Protein AF-A0A3E0MSK0-F1 (afdb_monomer_lite)

Radius of gyration: 14.17 Å; chains: 1; bounding box: 34×24×36 Å

pLDDT: mean 91.21, std 4.92, range [78.31, 98.19]

Foldseek 3Di:
DLVCLVVVNDQDDPVVNVLVVLQVVDPDPVRSVVLVQFFDDDDFDWDWDDPDPQWIKTAGPPAQCGVVVDPPGDDFDAIWTRHPSGIDGDGPDDGHTD

Structure (mmCIF, N/CA/C/O backbone):
data_AF-A0A3E0MSK0-F1
#
_entry.id   AF-A0A3E0MSK0-F1
#
loop_
_atom_site.group_PDB
_atom_site.id
_atom_site.type_symbol
_atom_site.label_atom_id
_atom_site.label_alt_id
_atom_site.label_comp_id
_atom_site.label_asym_id
_atom_site.label_entity_id
_atom_site.label_seq_id
_atom_site.pdbx_PDB_ins_code
_atom_site.Cartn_x
_atom_site.Cartn_y
_atom_site.Cartn_z
_atom_site.occupancy
_atom_site.B_iso_or_equiv
_atom_site.auth_seq_id
_atom_site.auth_comp_id
_atom_site.auth_asym_id
_atom_site.auth_atom_id
_atom_site.pdbx_PDB_model_num
ATOM 1 N N . ALA A 1 1 ? -14.595 -8.207 -0.154 1.00 88.75 1 ALA A N 1
ATOM 2 C CA . ALA A 1 1 ? -14.004 -7.129 -0.975 1.00 88.75 1 ALA A CA 1
ATOM 3 C C . ALA A 1 1 ? -12.514 -7.366 -1.237 1.00 88.75 1 ALA A C 1
ATOM 5 O O . ALA A 1 1 ? -12.185 -7.605 -2.385 1.00 88.75 1 ALA A O 1
ATOM 6 N N . VAL A 1 2 ? -11.636 -7.408 -0.218 1.00 91.12 2 VAL A N 1
ATOM 7 C CA . VAL A 1 2 ? -10.189 -7.691 -0.413 1.00 91.12 2 VAL A CA 1
ATOM 8 C C . VAL A 1 2 ? -9.945 -9.005 -1.170 1.00 91.12 2 VAL A C 1
ATOM 10 O O . VAL A 1 2 ? -9.225 -9.014 -2.160 1.00 91.12 2 VAL A O 1
ATOM 13 N N . ASN A 1 3 ? -10.612 -10.098 -0.780 1.00 92.50 3 ASN A N 1
ATOM 14 C CA . ASN A 1 3 ? -10.467 -11.389 -1.473 1.00 92.50 3 ASN A CA 1
ATOM 15 C C . ASN A 1 3 ? -10.982 -11.361 -2.923 1.00 92.50 3 ASN A C 1
ATOM 17 O O . ASN A 1 3 ? -10.383 -11.975 -3.796 1.00 92.50 3 ASN A O 1
ATOM 21 N N . GLU A 1 4 ? -12.065 -10.626 -3.190 1.00 92.75 4 GLU A N 1
ATOM 22 C CA . GLU A 1 4 ? -12.599 -10.451 -4.550 1.00 92.75 4 GLU A CA 1
ATOM 23 C C . GLU A 1 4 ? -11.642 -9.638 -5.426 1.00 92.75 4 GLU A C 1
ATOM 25 O O . GLU A 1 4 ? -11.487 -9.931 -6.609 1.00 92.75 4 GLU A O 1
ATOM 30 N N . HIS A 1 5 ? -10.970 -8.647 -4.833 1.00 91.88 5 HIS A N 1
ATOM 31 C CA . HIS A 1 5 ? -9.946 -7.859 -5.503 1.00 91.88 5 HIS A CA 1
ATOM 32 C C . HIS A 1 5 ? -8.720 -8.702 -5.853 1.00 91.88 5 HIS A C 1
ATOM 34 O O . HIS A 1 5 ? -8.342 -8.759 -7.018 1.00 91.88 5 HIS A O 1
ATOM 40 N N . ARG A 1 6 ? -8.174 -9.434 -4.873 1.00 89.62 6 ARG A N 1
ATOM 41 C CA . ARG A 1 6 ? -7.038 -10.351 -5.074 1.00 89.62 6 ARG A CA 1
ATOM 42 C C . ARG A 1 6 ? -7.322 -11.421 -6.125 1.00 89.62 6 ARG A C 1
ATOM 44 O O . ARG A 1 6 ? -6.421 -11.831 -6.839 1.00 89.62 6 ARG A O 1
ATOM 51 N N . ALA A 1 7 ? -8.573 -11.859 -6.242 1.00 91.50 7 ALA A N 1
ATOM 52 C CA . ALA A 1 7 ? -8.985 -12.822 -7.256 1.00 91.50 7 ALA A CA 1
ATOM 53 C C . ALA A 1 7 ? -9.284 -12.200 -8.636 1.00 91.50 7 ALA A C 1
ATOM 55 O O . ALA A 1 7 ? -9.827 -12.886 -9.500 1.00 91.50 7 ALA A O 1
ATOM 56 N N . GLY A 1 8 ? -9.033 -10.901 -8.832 1.00 90.00 8 GLY A N 1
ATOM 57 C CA . GLY A 1 8 ? -9.305 -10.186 -10.083 1.00 90.00 8 GLY A CA 1
ATOM 58 C C . GLY A 1 8 ? -10.790 -9.976 -10.403 1.00 90.00 8 GLY A C 1
ATOM 59 O O . GLY A 1 8 ? -11.120 -9.400 -11.439 1.00 90.00 8 GLY A O 1
ATOM 60 N N . ARG A 1 9 ? -11.700 -10.395 -9.513 1.00 92.62 9 ARG A N 1
ATOM 61 C CA . ARG A 1 9 ? -13.158 -10.282 -9.693 1.00 92.62 9 ARG A CA 1
ATOM 62 C C . ARG A 1 9 ? -13.691 -8.886 -9.376 1.00 92.62 9 ARG A C 1
ATOM 64 O O . ARG A 1 9 ? -14.779 -8.534 -9.819 1.00 92.62 9 ARG A O 1
ATOM 71 N N . LEU A 1 10 ? -12.929 -8.087 -8.627 1.00 88.94 10 LEU A N 1
ATOM 72 C CA . LEU A 1 10 ? -13.269 -6.709 -8.279 1.00 88.94 10 LEU A CA 1
ATOM 73 C C . LEU A 1 10 ? -12.074 -5.778 -8.514 1.00 88.94 10 LEU A C 1
ATOM 75 O O . LEU A 1 10 ? -11.145 -5.726 -7.711 1.00 88.94 10 LEU A O 1
ATOM 79 N N . ARG A 1 11 ? -12.099 -4.999 -9.599 1.00 87.50 11 ARG A N 1
ATOM 80 C CA . ARG A 1 11 ? -11.061 -3.993 -9.871 1.00 87.50 11 ARG A CA 1
ATOM 81 C C . ARG A 1 11 ? -11.326 -2.735 -9.052 1.00 87.50 11 ARG A C 1
ATOM 83 O O . ARG A 1 11 ? -12.419 -2.179 -9.107 1.00 87.50 11 ARG A O 1
ATOM 90 N N . LEU A 1 12 ? -10.332 -2.303 -8.286 1.00 86.19 12 LEU A N 1
ATOM 91 C CA . LEU A 1 12 ? -10.419 -1.147 -7.397 1.00 86.19 12 LEU A CA 1
ATOM 92 C C . LEU A 1 12 ? -9.183 -0.277 -7.596 1.00 86.19 12 LEU A C 1
ATOM 94 O O . LEU A 1 12 ? -8.107 -0.832 -7.800 1.00 86.19 12 LEU A O 1
ATOM 98 N N . PRO A 1 13 ? -9.307 1.056 -7.517 1.00 82.19 13 PRO A N 1
ATOM 99 C CA . PRO A 1 13 ? -8.148 1.931 -7.574 1.00 82.19 13 PRO A CA 1
ATOM 100 C C . PRO A 1 13 ? -7.301 1.792 -6.292 1.00 82.19 13 PRO A C 1
ATOM 102 O O . PRO A 1 13 ? -7.847 1.437 -5.236 1.00 82.19 13 PRO A O 1
ATOM 105 N N . PRO A 1 14 ? -5.998 2.139 -6.336 1.00 78.31 14 PRO A N 1
ATOM 106 C CA . PRO A 1 14 ? -5.079 1.948 -5.212 1.00 78.31 14 PRO A CA 1
ATOM 107 C C . PRO A 1 14 ? -5.593 2.470 -3.853 1.00 78.31 14 PRO A C 1
ATOM 109 O O . PRO A 1 14 ? -5.608 1.694 -2.896 1.00 78.31 14 PRO A O 1
ATOM 112 N N . PRO A 1 15 ? -6.102 3.720 -3.721 1.00 82.25 15 PRO A N 1
ATOM 113 C CA . PRO A 1 15 ? -6.529 4.240 -2.415 1.00 82.25 15 PRO A CA 1
ATOM 114 C C . PRO A 1 15 ? -7.704 3.462 -1.806 1.00 82.25 15 PRO A C 1
ATOM 116 O O . PRO A 1 15 ? -7.838 3.376 -0.581 1.00 82.25 15 PRO A O 1
ATOM 119 N N . THR A 1 16 ? -8.552 2.853 -2.639 1.00 87.19 16 THR A N 1
ATOM 120 C CA . THR A 1 16 ? -9.655 2.013 -2.165 1.00 87.19 16 THR A CA 1
ATOM 121 C C . THR A 1 16 ? -9.144 0.668 -1.657 1.00 87.19 16 THR A C 1
ATOM 123 O O . THR A 1 16 ? -9.611 0.207 -0.617 1.00 87.19 16 THR A O 1
ATOM 126 N N . VAL A 1 17 ? -8.164 0.061 -2.333 1.00 87.75 17 VAL A N 1
ATOM 127 C CA . VAL A 1 17 ? -7.538 -1.200 -1.896 1.00 87.75 17 VAL A CA 1
ATOM 128 C C . VAL A 1 17 ? -6.882 -1.030 -0.527 1.00 87.75 17 VAL A C 1
ATOM 130 O O . VAL A 1 17 ? -7.180 -1.803 0.383 1.00 87.75 17 VAL A O 1
ATOM 133 N N . VAL A 1 18 ? -6.088 0.030 -0.344 1.00 88.75 18 VAL A N 1
ATOM 134 C CA . VAL A 1 18 ? -5.457 0.365 0.945 1.00 88.75 18 VAL A CA 1
ATOM 135 C C . VAL A 1 18 ? -6.503 0.497 2.052 1.00 88.75 18 VAL A C 1
ATOM 137 O O . VAL A 1 18 ? -6.378 -0.115 3.112 1.00 88.75 18 VAL A O 1
ATOM 140 N N . SER A 1 19 ? -7.573 1.254 1.790 1.00 89.81 19 SER A N 1
ATOM 141 C CA . SER A 1 19 ? -8.644 1.475 2.767 1.00 89.81 19 SER A CA 1
ATOM 142 C C . SER A 1 19 ? -9.340 0.168 3.162 1.00 89.81 19 SER A C 1
ATOM 144 O O . SER A 1 19 ? -9.638 -0.054 4.335 1.00 89.81 19 SER A O 1
ATOM 146 N N . LEU A 1 20 ? -9.583 -0.727 2.199 1.00 92.00 20 LEU A N 1
ATOM 147 C CA . LEU A 1 20 ? -10.188 -2.032 2.465 1.00 92.00 20 LEU A CA 1
ATOM 148 C C . LEU A 1 20 ? -9.261 -2.967 3.246 1.00 92.00 20 LEU A C 1
ATOM 150 O O . LEU A 1 20 ? -9.760 -3.722 4.078 1.00 92.00 20 LEU A O 1
ATOM 154 N N . ILE A 1 21 ? -7.949 -2.920 3.002 1.00 90.25 21 ILE A N 1
ATOM 155 C CA . ILE A 1 21 ? -6.958 -3.675 3.780 1.00 90.25 21 ILE A CA 1
ATOM 156 C C . ILE A 1 21 ? -6.975 -3.198 5.238 1.00 90.25 21 ILE A C 1
ATOM 158 O O . ILE A 1 21 ? -7.168 -4.019 6.136 1.00 90.25 21 ILE A O 1
ATOM 162 N N . ASP A 1 22 ? -6.909 -1.884 5.477 1.00 88.88 22 ASP A N 1
ATOM 163 C CA . ASP A 1 22 ? -6.947 -1.302 6.827 1.00 88.88 22 ASP A CA 1
ATOM 164 C C . ASP A 1 22 ? -8.230 -1.697 7.591 1.00 88.88 22 ASP A C 1
ATOM 166 O O . ASP A 1 22 ? -8.181 -2.093 8.761 1.00 88.88 22 ASP A O 1
ATOM 170 N N . VAL A 1 23 ? -9.390 -1.649 6.924 1.00 93.00 23 VAL A N 1
ATOM 171 C CA . VAL A 1 23 ? -10.671 -2.076 7.515 1.00 93.00 23 VAL A CA 1
ATOM 172 C C . VAL A 1 23 ? -10.701 -3.586 7.764 1.00 93.00 23 VAL A C 1
ATOM 174 O O . VAL A 1 23 ? -11.212 -4.011 8.799 1.00 93.00 23 VAL A O 1
ATOM 177 N N . SER A 1 24 ? -10.128 -4.402 6.870 1.00 92.88 24 SER A N 1
ATOM 178 C C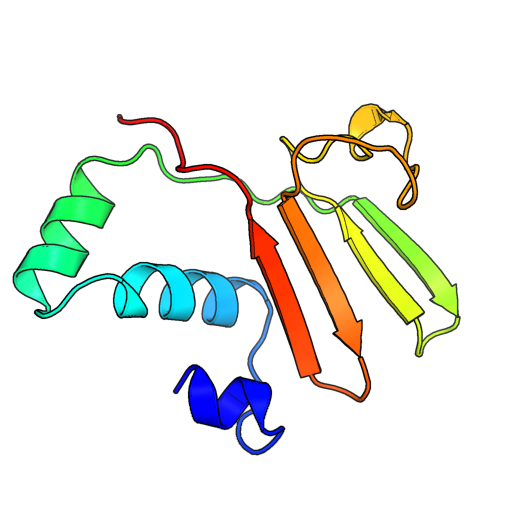A . SER A 1 24 ? -10.137 -5.870 6.984 1.00 92.88 24 SER A CA 1
ATOM 179 C C . SER A 1 24 ? -9.401 -6.401 8.216 1.00 92.88 24 SER A C 1
ATOM 181 O O . SER A 1 24 ? -9.702 -7.496 8.684 1.00 92.88 24 SER A O 1
ATOM 183 N N . HIS A 1 25 ? -8.488 -5.613 8.791 1.00 90.62 25 HIS A N 1
ATOM 184 C CA . HIS A 1 25 ? -7.785 -5.959 10.028 1.00 90.62 25 HIS A CA 1
ATOM 185 C C . HIS A 1 25 ? -8.633 -5.744 11.295 1.00 90.62 25 HIS A C 1
ATOM 187 O O . HIS A 1 25 ? -8.150 -5.987 12.406 1.00 90.62 25 HIS A O 1
ATOM 193 N N . SER A 1 26 ? -9.870 -5.258 11.159 1.00 94.06 26 SER A N 1
ATOM 194 C CA . SER A 1 26 ? -10.799 -4.994 12.261 1.00 94.06 26 SER A CA 1
ATOM 195 C C . SER A 1 26 ? -11.985 -5.955 12.209 1.00 94.06 26 SER A C 1
ATOM 197 O O . SER A 1 26 ? -12.610 -6.117 11.166 1.00 94.06 26 SER A O 1
ATOM 199 N N . ALA A 1 27 ? -12.344 -6.562 13.343 1.00 93.94 27 ALA A N 1
ATOM 200 C CA . ALA A 1 27 ? -13.456 -7.515 13.397 1.00 93.94 27 ALA A CA 1
ATOM 201 C C . ALA A 1 27 ? -14.831 -6.827 13.347 1.00 93.94 27 ALA A C 1
ATOM 203 O O . ALA A 1 27 ? -15.828 -7.447 12.986 1.00 93.94 27 ALA A O 1
ATOM 204 N N . THR A 1 28 ? -14.902 -5.546 13.726 1.00 95.94 28 THR A N 1
ATOM 205 C CA . THR A 1 28 ? -16.146 -4.767 13.728 1.00 95.94 28 THR A CA 1
ATOM 206 C C . THR A 1 28 ? -15.942 -3.373 13.146 1.00 95.94 28 THR A C 1
ATOM 208 O O . THR A 1 28 ? -14.843 -2.814 13.188 1.00 95.94 28 THR A O 1
ATOM 211 N N . ALA A 1 29 ? -17.033 -2.768 12.667 1.00 94.81 29 ALA A N 1
ATOM 212 C CA . ALA A 1 29 ? -17.023 -1.386 12.189 1.00 94.81 29 ALA A CA 1
ATOM 213 C C . ALA A 1 29 ? -16.545 -0.400 13.272 1.00 94.81 29 ALA A C 1
ATOM 215 O O . ALA A 1 29 ? -15.752 0.491 12.988 1.00 94.81 29 ALA A O 1
ATOM 216 N N . SER A 1 30 ? -16.961 -0.599 14.529 1.00 96.62 30 SER A N 1
ATOM 217 C CA . SER A 1 30 ? -16.528 0.238 15.658 1.00 96.62 30 SER A CA 1
ATOM 218 C C . SER A 1 30 ? -15.011 0.174 15.877 1.00 96.62 30 SER A C 1
ATOM 220 O O . SER A 1 30 ? -14.361 1.204 16.060 1.00 96.62 30 SER A O 1
ATOM 222 N N . GLN A 1 31 ? -14.415 -1.020 15.773 1.00 94.81 31 GLN A N 1
ATOM 223 C CA . GLN A 1 31 ? -12.960 -1.181 15.852 1.00 94.81 31 GLN A CA 1
ATOM 224 C C . GLN A 1 31 ? -12.240 -0.486 14.692 1.00 94.81 31 GLN A C 1
ATOM 226 O O . GLN A 1 31 ? -11.240 0.190 14.930 1.00 94.81 31 GLN A O 1
ATOM 231 N N . ALA A 1 32 ? -12.755 -0.606 13.464 1.00 93.81 32 ALA A N 1
ATOM 232 C CA . ALA A 1 32 ? -12.173 0.058 12.298 1.00 93.81 32 ALA A CA 1
ATOM 233 C C . ALA A 1 32 ? -12.173 1.586 12.464 1.00 93.81 32 ALA A C 1
ATOM 235 O O . ALA A 1 32 ? -11.142 2.230 12.274 1.00 93.81 32 ALA A O 1
ATOM 236 N N . VAL A 1 33 ? -13.301 2.154 12.906 1.00 94.69 33 VAL A N 1
ATOM 237 C CA . VAL A 1 33 ? -13.434 3.593 13.181 1.00 94.69 33 VAL A CA 1
ATOM 238 C C . VAL A 1 33 ? -12.465 4.034 14.277 1.00 94.69 33 VAL A C 1
ATOM 240 O O . VAL A 1 33 ? -11.753 5.019 14.097 1.00 94.69 33 VAL A O 1
ATOM 243 N N . GLN A 1 34 ? -12.377 3.292 15.384 1.00 93.94 34 GLN A N 1
ATOM 244 C CA . GLN A 1 34 ? -11.472 3.633 16.484 1.00 93.94 34 GLN A CA 1
ATOM 245 C C . GLN A 1 34 ? -9.992 3.576 16.072 1.00 93.94 34 GLN A C 1
ATOM 247 O O . GLN A 1 34 ? -9.187 4.379 16.544 1.00 93.94 34 GLN A O 1
ATOM 252 N N . ARG A 1 35 ? -9.605 2.617 15.222 1.00 91.00 35 ARG A N 1
ATOM 253 C CA . ARG A 1 35 ? -8.237 2.544 14.690 1.00 91.00 35 ARG A CA 1
ATOM 254 C C . ARG A 1 35 ? -7.945 3.723 13.771 1.00 91.00 35 ARG A C 1
ATOM 256 O O . ARG A 1 35 ? -6.932 4.390 13.960 1.00 91.00 35 ARG A O 1
ATOM 263 N N . ALA A 1 36 ? -8.852 4.017 12.839 1.00 91.50 36 ALA A N 1
ATOM 264 C CA . ALA A 1 36 ? -8.709 5.143 11.924 1.00 91.50 36 ALA A CA 1
ATOM 265 C C . ALA A 1 36 ? -8.621 6.486 12.668 1.00 91.50 36 ALA A C 1
ATOM 267 O O . ALA A 1 36 ? -7.789 7.314 12.315 1.00 91.50 36 ALA A O 1
ATOM 268 N N . SER A 1 37 ? -9.408 6.681 13.733 1.00 93.00 37 SER A N 1
ATOM 269 C CA . SER A 1 37 ? -9.440 7.937 14.496 1.00 93.00 37 SER A CA 1
ATOM 270 C C . SER A 1 37 ? -8.184 8.204 15.332 1.00 93.00 37 SER A C 1
ATOM 272 O O . SER A 1 37 ? -7.991 9.324 15.789 1.00 93.00 37 SER A O 1
ATOM 274 N N . LYS A 1 38 ? -7.368 7.179 15.602 1.00 92.44 38 LYS A N 1
ATOM 275 C CA . LYS A 1 38 ? -6.127 7.283 16.396 1.00 92.44 38 LYS A CA 1
ATOM 276 C C . LYS A 1 38 ? -4.873 7.384 15.528 1.00 92.44 38 LYS A C 1
ATOM 278 O O . LYS A 1 38 ? -3.775 7.511 16.061 1.00 92.44 38 LYS A O 1
ATOM 283 N N . ARG A 1 39 ? -5.023 7.249 14.214 1.00 90.50 39 ARG A N 1
ATOM 284 C CA . ARG A 1 39 ? -3.933 7.216 13.242 1.00 90.50 39 ARG A CA 1
ATOM 285 C C . ARG A 1 39 ? -3.768 8.599 12.627 1.00 90.50 39 ARG A C 1
ATOM 287 O O . ARG A 1 39 ? -4.761 9.230 12.270 1.00 90.50 39 ARG A O 1
ATOM 294 N N . GLN A 1 40 ? -2.531 9.038 12.432 1.00 90.50 40 GLN A N 1
ATOM 295 C CA . GLN A 1 40 ? -2.272 10.177 11.563 1.00 90.50 40 GLN A CA 1
ATOM 296 C C . GLN A 1 40 ? -2.682 9.805 10.133 1.00 90.50 40 GLN A C 1
ATOM 298 O O . GLN A 1 40 ? -2.326 8.734 9.641 1.00 90.50 40 GLN A O 1
ATOM 303 N N . ALA A 1 41 ? -3.450 10.662 9.458 1.00 86.62 41 ALA A N 1
ATOM 304 C CA . ALA A 1 41 ? -3.866 10.385 8.087 1.00 86.62 41 ALA A CA 1
ATOM 305 C C . ALA A 1 41 ? -2.623 10.223 7.186 1.00 86.62 41 ALA A C 1
ATOM 307 O O . ALA A 1 41 ? -1.820 11.157 7.102 1.00 86.62 41 ALA A O 1
ATOM 308 N N . PRO A 1 42 ? -2.430 9.058 6.540 1.00 86.50 42 PRO A N 1
ATOM 309 C CA . PRO A 1 42 ? -1.284 8.853 5.671 1.00 86.50 42 PRO A CA 1
ATOM 310 C C . PRO A 1 42 ? -1.423 9.678 4.395 1.00 86.50 42 PRO A C 1
ATOM 312 O O . PRO A 1 42 ? -2.510 9.782 3.823 1.00 86.50 42 PRO A O 1
ATOM 315 N N . TYR A 1 43 ? -0.301 10.212 3.922 1.00 85.06 43 TYR A N 1
ATOM 316 C CA . TYR A 1 43 ? -0.209 10.829 2.606 1.00 85.06 43 TYR A CA 1
ATOM 317 C C . TYR A 1 43 ? 0.426 9.850 1.625 1.00 85.06 43 TYR A C 1
ATOM 319 O O . TYR A 1 43 ? 1.453 9.240 1.917 1.00 85.06 43 TYR A O 1
ATOM 327 N N . PHE A 1 44 ? -0.178 9.731 0.446 1.00 87.56 44 PHE A N 1
ATOM 328 C CA . PHE A 1 44 ? 0.326 8.903 -0.642 1.00 87.56 44 PHE A CA 1
ATOM 329 C C . PHE A 1 44 ? 0.883 9.811 -1.735 1.00 87.56 44 PHE A C 1
ATOM 331 O O . PHE A 1 44 ? 0.125 10.415 -2.490 1.00 87.56 44 PHE A O 1
ATOM 338 N N . TYR A 1 45 ? 2.209 9.891 -1.812 1.00 91.69 45 TYR A N 1
ATOM 339 C CA . TYR A 1 45 ? 2.932 10.561 -2.892 1.00 91.69 45 TYR A CA 1
ATOM 340 C C . TYR A 1 45 ? 3.674 9.492 -3.698 1.00 91.69 45 TYR A C 1
ATOM 342 O O . TYR A 1 45 ? 4.784 9.134 -3.325 1.00 91.69 45 TYR A O 1
ATOM 350 N N . PRO A 1 46 ? 3.054 8.889 -4.725 1.00 92.81 46 PRO A N 1
ATOM 351 C CA . PRO A 1 46 ? 3.686 7.802 -5.459 1.00 92.81 46 PRO A CA 1
ATOM 352 C C . PRO A 1 46 ? 4.872 8.295 -6.294 1.00 92.81 46 PRO A C 1
ATOM 354 O O . PRO A 1 46 ? 4.732 9.236 -7.076 1.00 92.81 46 PRO A O 1
ATOM 357 N N . LYS A 1 47 ? 5.998 7.583 -6.216 1.00 95.56 47 LYS A N 1
ATOM 358 C CA . LYS A 1 47 ? 6.985 7.523 -7.300 1.00 95.56 47 LYS A CA 1
ATOM 359 C C . LYS A 1 47 ? 6.652 6.315 -8.169 1.00 95.56 47 LYS A C 1
ATOM 361 O O . LYS A 1 47 ? 6.655 5.186 -7.686 1.00 95.56 47 LYS A O 1
ATOM 366 N N . ILE A 1 48 ? 6.303 6.573 -9.426 1.00 94.12 48 ILE A N 1
ATOM 367 C CA . ILE A 1 48 ? 5.897 5.541 -10.382 1.00 94.12 48 ILE A CA 1
ATOM 368 C C . ILE A 1 48 ? 7.143 5.051 -11.116 1.00 94.12 48 ILE A C 1
ATOM 370 O O . ILE A 1 48 ? 7.810 5.836 -11.788 1.00 94.12 48 ILE A O 1
ATOM 374 N N . LEU A 1 49 ? 7.429 3.760 -10.991 1.00 94.38 49 LEU A N 1
ATOM 375 C CA . LEU A 1 49 ? 8.472 3.048 -11.716 1.00 94.38 49 LEU A CA 1
ATOM 376 C C . LEU A 1 49 ? 7.779 2.113 -12.704 1.00 94.38 49 LEU A C 1
ATOM 378 O O . LEU A 1 49 ? 7.024 1.233 -12.298 1.00 94.38 49 LEU A O 1
ATOM 382 N N . ALA A 1 50 ? 7.984 2.341 -13.996 1.00 90.81 50 ALA A N 1
ATOM 383 C CA . ALA A 1 50 ? 7.357 1.564 -15.056 1.00 90.81 50 ALA A CA 1
ATOM 384 C C . ALA A 1 50 ? 8.392 1.292 -16.144 1.00 90.81 50 ALA A C 1
ATOM 386 O O . ALA A 1 50 ? 8.814 2.219 -16.836 1.00 90.81 50 ALA A O 1
ATOM 387 N N . ASP A 1 51 ? 8.793 0.030 -16.283 1.00 80.94 51 ASP A N 1
ATOM 388 C CA . ASP A 1 51 ? 9.680 -0.393 -17.374 1.00 80.94 51 ASP A CA 1
ATOM 389 C C . ASP A 1 51 ? 8.864 -0.700 -18.638 1.00 80.94 51 ASP A C 1
ATOM 391 O O . ASP A 1 51 ? 9.334 -0.530 -19.763 1.00 80.94 51 ASP A O 1
ATOM 395 N N . ASN A 1 52 ? 7.603 -1.103 -18.458 1.00 83.69 52 ASN A N 1
ATOM 396 C CA . ASN A 1 52 ? 6.601 -1.259 -19.504 1.00 83.69 52 ASN A CA 1
ATOM 397 C C . ASN A 1 52 ? 5.180 -1.096 -18.902 1.00 83.69 52 ASN A C 1
ATOM 399 O O . ASN A 1 52 ? 5.044 -0.998 -17.682 1.00 83.69 52 ASN A O 1
ATOM 403 N N . PRO A 1 53 ? 4.113 -1.034 -19.724 1.00 79.19 53 PRO A N 1
ATOM 404 C CA . PRO A 1 53 ? 2.746 -0.818 -19.235 1.00 79.19 53 PRO A CA 1
ATOM 405 C C . PRO A 1 53 ? 2.187 -1.916 -18.318 1.00 79.19 53 PRO A C 1
ATOM 407 O O . PRO A 1 53 ? 1.245 -1.641 -17.577 1.00 79.19 53 PRO A O 1
ATOM 410 N N . ASP A 1 54 ? 2.744 -3.126 -18.379 1.00 80.31 54 ASP A N 1
ATOM 411 C CA . ASP A 1 54 ? 2.271 -4.299 -17.638 1.00 80.31 54 ASP A CA 1
ATOM 412 C C . ASP A 1 54 ? 3.064 -4.538 -16.339 1.00 80.31 54 ASP A C 1
ATOM 414 O O . ASP A 1 54 ? 2.662 -5.363 -15.522 1.00 80.31 54 ASP A O 1
ATOM 418 N N . ASP A 1 55 ? 4.160 -3.800 -16.125 1.00 85.88 55 ASP A N 1
ATOM 419 C CA . ASP A 1 55 ? 4.993 -3.850 -14.922 1.00 85.88 55 ASP A CA 1
ATOM 420 C C . ASP A 1 55 ? 5.182 -2.445 -14.340 1.00 85.88 55 ASP A C 1
ATOM 422 O O . ASP A 1 55 ? 6.112 -1.700 -14.680 1.00 85.88 55 ASP A O 1
ATOM 426 N N . ILE A 1 56 ? 4.244 -2.078 -13.465 1.00 91.56 56 ILE A N 1
ATOM 427 C CA . ILE A 1 56 ? 4.208 -0.777 -12.801 1.00 91.56 56 ILE A CA 1
ATOM 428 C C . ILE A 1 56 ? 4.302 -0.980 -11.293 1.00 91.56 56 ILE A C 1
ATOM 430 O O . ILE A 1 56 ? 3.445 -1.620 -10.683 1.00 91.56 56 ILE A O 1
ATOM 434 N N . VAL A 1 57 ? 5.292 -0.338 -10.679 1.00 93.88 57 VAL A N 1
ATOM 435 C CA . VAL A 1 57 ? 5.459 -0.264 -9.227 1.00 93.88 57 VAL A CA 1
ATOM 436 C C . VAL A 1 57 ? 5.290 1.183 -8.782 1.00 93.88 57 VAL A C 1
ATOM 438 O O . VAL A 1 57 ? 5.938 2.095 -9.291 1.00 93.88 57 VAL A O 1
ATOM 441 N N . MET A 1 58 ? 4.413 1.416 -7.812 1.00 94.25 58 MET A N 1
ATOM 442 C CA . MET A 1 58 ? 4.255 2.708 -7.151 1.00 94.25 58 MET A CA 1
ATOM 443 C C . MET A 1 58 ? 4.891 2.626 -5.769 1.00 94.25 58 MET A C 1
ATOM 445 O O . MET A 1 58 ? 4.358 1.950 -4.892 1.00 94.25 58 MET A O 1
ATOM 449 N N . LEU A 1 59 ? 6.009 3.319 -5.569 1.00 96.00 59 LEU A N 1
ATOM 450 C CA . LEU A 1 59 ? 6.648 3.438 -4.260 1.00 96.00 59 LEU A CA 1
ATOM 451 C C . LEU A 1 59 ? 6.046 4.620 -3.503 1.00 96.00 59 LEU A C 1
ATOM 453 O O . LEU A 1 59 ? 5.900 5.707 -4.066 1.00 96.00 59 LEU A O 1
ATOM 457 N N . TYR A 1 60 ? 5.730 4.432 -2.226 1.00 94.81 60 TYR A N 1
ATOM 458 C CA . TYR A 1 60 ? 5.209 5.479 -1.349 1.00 94.81 60 TYR A CA 1
ATOM 459 C C . TYR A 1 60 ? 6.230 5.840 -0.256 1.00 94.81 60 TYR A C 1
ATOM 461 O O . TYR A 1 60 ? 7.108 5.032 0.054 1.00 94.81 60 TYR A O 1
ATOM 469 N N . PRO A 1 61 ? 6.120 7.028 0.375 1.00 94.94 61 PRO A N 1
ATOM 470 C CA . PRO A 1 61 ? 6.993 7.406 1.483 1.00 94.94 61 PRO A CA 1
ATOM 471 C C . PRO A 1 61 ? 7.030 6.336 2.583 1.00 94.94 61 PRO A C 1
ATOM 473 O O . PRO A 1 61 ? 5.982 5.840 3.005 1.00 94.94 61 PRO A O 1
ATOM 476 N N . GLY A 1 62 ? 8.234 5.999 3.047 1.00 94.56 62 GLY A N 1
ATOM 477 C CA . GLY A 1 62 ? 8.481 4.914 4.003 1.00 94.56 62 GLY A CA 1
ATOM 478 C C . GLY A 1 62 ? 8.866 3.579 3.359 1.00 94.56 62 GLY A C 1
ATOM 479 O O . GLY A 1 62 ? 9.291 2.678 4.071 1.00 94.56 62 GLY A O 1
ATOM 480 N N . ASP A 1 63 ? 8.764 3.443 2.035 1.00 97.62 63 ASP A N 1
ATOM 481 C CA . ASP A 1 63 ? 9.379 2.324 1.320 1.00 97.62 63 ASP A CA 1
ATOM 482 C C . ASP A 1 63 ? 10.903 2.507 1.235 1.00 97.62 63 ASP A C 1
ATOM 484 O O . ASP A 1 63 ? 11.379 3.612 0.960 1.00 97.62 63 ASP A O 1
ATOM 488 N N . ALA A 1 64 ? 11.669 1.432 1.427 1.00 98.19 64 ALA A N 1
ATOM 489 C CA . ALA A 1 64 ? 13.132 1.456 1.363 1.00 98.19 64 ALA A CA 1
ATOM 490 C C . ALA A 1 64 ? 13.675 1.963 0.017 1.00 98.19 64 ALA A C 1
ATOM 492 O O . ALA A 1 64 ? 14.723 2.603 -0.030 1.00 98.19 64 ALA A O 1
ATOM 493 N N . GLY A 1 65 ? 12.940 1.722 -1.070 1.00 97.81 65 GLY A N 1
ATOM 494 C CA . GLY A 1 65 ? 13.285 2.179 -2.412 1.00 97.81 65 GLY A CA 1
ATOM 495 C C . GLY A 1 65 ? 12.849 3.604 -2.732 1.00 97.81 65 GLY A C 1
ATOM 496 O O . GLY A 1 65 ?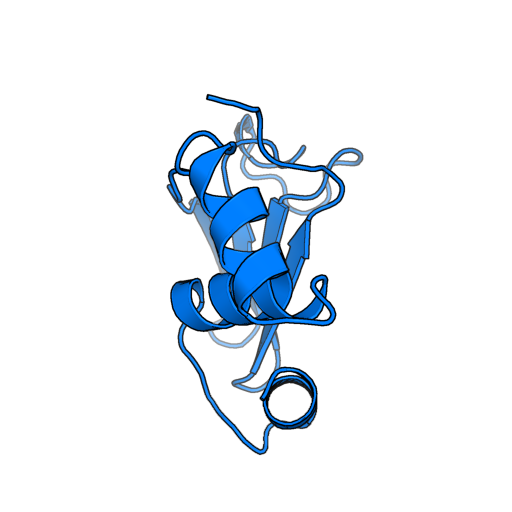 13.184 4.122 -3.799 1.00 97.81 65 GLY A O 1
ATOM 497 N N . TYR A 1 66 ? 12.063 4.244 -1.858 1.00 97.75 66 TYR A N 1
ATOM 498 C CA . TYR A 1 66 ? 11.370 5.483 -2.199 1.00 97.75 66 TYR A CA 1
ATOM 499 C C . TYR A 1 66 ? 12.343 6.608 -2.544 1.00 97.75 66 TYR A C 1
ATOM 501 O O . TYR A 1 66 ? 12.173 7.262 -3.566 1.00 97.75 66 TYR A O 1
ATOM 509 N N . GLU A 1 67 ? 13.381 6.850 -1.744 1.00 97.75 67 GLU A N 1
ATOM 510 C CA . GLU A 1 67 ? 14.273 7.994 -1.979 1.00 97.75 67 GLU A CA 1
ATOM 511 C C . GLU A 1 67 ? 15.119 7.835 -3.247 1.00 97.75 67 GLU A C 1
ATOM 513 O O . GLU A 1 67 ? 15.241 8.783 -4.026 1.00 97.75 67 GLU A O 1
ATOM 518 N N . THR A 1 68 ? 15.616 6.626 -3.505 1.00 97.38 68 THR A N 1
ATOM 519 C CA . THR A 1 68 ? 16.508 6.304 -4.628 1.00 97.38 68 THR A CA 1
ATOM 520 C C . THR A 1 68 ? 15.780 5.905 -5.909 1.00 97.38 68 THR A C 1
ATOM 522 O O . THR A 1 68 ? 16.429 5.777 -6.944 1.00 97.38 68 THR A O 1
ATOM 525 N N . SER A 1 69 ? 14.452 5.744 -5.868 1.00 96.88 69 SER A N 1
ATOM 526 C CA . SER A 1 69 ? 13.662 5.178 -6.972 1.00 96.88 69 SER A CA 1
ATOM 527 C C . SER A 1 69 ? 14.121 3.764 -7.359 1.00 96.88 69 SER A C 1
ATOM 529 O O . SER A 1 69 ? 14.069 3.389 -8.528 1.00 96.88 69 SER A O 1
ATOM 531 N N . ASP A 1 70 ? 14.571 2.984 -6.375 1.00 96.62 70 ASP A N 1
ATOM 532 C CA . ASP A 1 70 ? 15.064 1.620 -6.560 1.00 96.62 70 ASP A CA 1
ATOM 533 C C . ASP A 1 70 ? 14.055 0.614 -5.999 1.00 96.62 70 ASP A C 1
ATOM 535 O O . ASP A 1 70 ? 13.954 0.418 -4.788 1.00 96.62 70 ASP A O 1
ATOM 539 N N . ARG A 1 71 ? 13.290 -0.040 -6.880 1.00 95.00 71 ARG A N 1
ATOM 540 C CA . ARG A 1 71 ? 12.297 -1.044 -6.465 1.00 95.00 71 ARG A CA 1
ATOM 541 C C . ARG A 1 71 ? 12.930 -2.287 -5.825 1.00 95.00 71 ARG A C 1
ATOM 543 O O . ARG A 1 71 ? 12.246 -2.955 -5.049 1.00 95.00 71 ARG A O 1
ATOM 550 N N . GLU A 1 72 ? 14.209 -2.559 -6.076 1.00 95.69 72 GLU A N 1
ATOM 551 C CA . GLU A 1 72 ? 14.923 -3.729 -5.553 1.00 95.69 72 GLU A CA 1
ATOM 552 C C . GLU A 1 72 ? 15.578 -3.463 -4.190 1.00 95.69 72 GLU A C 1
ATOM 554 O O . GLU A 1 72 ? 16.014 -4.402 -3.525 1.00 95.69 72 GLU A O 1
ATOM 559 N N . ALA A 1 73 ? 15.603 -2.206 -3.730 1.00 97.75 73 ALA A N 1
ATOM 560 C CA . ALA A 1 73 ? 16.177 -1.842 -2.440 1.00 97.75 73 ALA A CA 1
ATOM 561 C C . ALA A 1 73 ? 15.580 -2.685 -1.299 1.00 97.75 73 ALA A C 1
ATOM 563 O O . ALA A 1 73 ? 14.358 -2.797 -1.146 1.00 97.75 73 ALA A O 1
ATOM 564 N N . GLU A 1 74 ? 16.436 -3.281 -0.473 1.00 97.56 74 GLU A N 1
ATOM 565 C CA . GLU A 1 74 ? 16.025 -4.076 0.686 1.00 97.56 74 GLU A CA 1
ATOM 566 C C . GLU A 1 74 ? 15.573 -3.188 1.853 1.00 97.56 74 GLU A C 1
ATOM 568 O O . GLU A 1 74 ? 16.133 -2.119 2.091 1.00 97.56 74 GLU A O 1
ATOM 573 N N . GLY A 1 75 ? 14.572 -3.647 2.610 1.00 97.44 75 GLY A N 1
ATOM 574 C CA . GLY A 1 75 ? 14.081 -2.968 3.810 1.00 97.44 75 GLY A CA 1
ATOM 575 C C . GLY A 1 75 ? 12.562 -2.861 3.847 1.00 97.44 75 GLY A C 1
ATOM 576 O O . GLY A 1 75 ? 11.858 -3.694 3.272 1.00 97.44 75 GLY A O 1
ATOM 577 N N . ASP A 1 76 ? 12.064 -1.833 4.535 1.00 97.94 76 ASP A N 1
ATOM 578 C CA . ASP A 1 76 ? 10.631 -1.593 4.681 1.00 97.94 76 ASP A CA 1
ATOM 579 C C . ASP A 1 76 ? 9.914 -1.476 3.331 1.00 97.94 76 ASP A C 1
ATOM 581 O O . ASP A 1 76 ? 10.455 -1.006 2.324 1.00 97.94 76 ASP A O 1
ATOM 585 N N . ARG A 1 77 ? 8.666 -1.940 3.317 1.00 97.25 77 ARG A N 1
ATOM 586 C CA . ARG A 1 77 ? 7.813 -1.984 2.134 1.00 97.25 77 ARG A CA 1
ATOM 587 C C . ARG A 1 77 ? 6.630 -1.065 2.348 1.00 97.25 77 ARG A C 1
ATOM 589 O O . ARG A 1 77 ? 5.946 -1.147 3.367 1.00 97.25 77 ARG A O 1
ATOM 596 N N . HIS A 1 78 ? 6.394 -0.198 1.377 1.00 95.50 78 HIS A N 1
ATOM 597 C CA . HIS A 1 78 ? 5.199 0.616 1.256 1.00 95.50 78 HIS A CA 1
ATOM 598 C C . HIS A 1 78 ? 4.970 0.926 -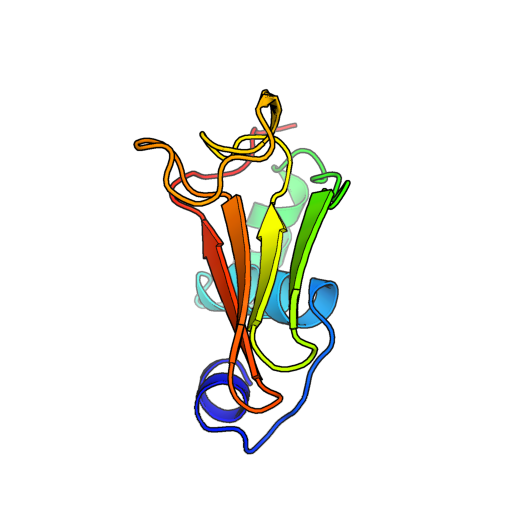0.222 1.00 95.50 78 HIS A C 1
ATOM 600 O O . HIS A 1 78 ? 5.322 1.992 -0.729 1.00 95.50 78 HIS A O 1
ATOM 606 N N . ARG A 1 79 ? 4.395 -0.036 -0.937 1.00 94.94 79 ARG A N 1
ATOM 607 C CA . ARG A 1 79 ? 4.315 -0.003 -2.399 1.00 94.94 79 ARG A CA 1
ATOM 608 C C . ARG A 1 79 ? 3.042 -0.645 -2.922 1.00 94.94 79 ARG A C 1
ATOM 610 O O . ARG A 1 79 ? 2.377 -1.401 -2.217 1.00 94.94 79 ARG A O 1
ATOM 617 N N . ALA A 1 80 ? 2.706 -0.329 -4.163 1.00 93.38 80 ALA A N 1
ATOM 618 C CA . ALA A 1 80 ? 1.675 -1.019 -4.921 1.00 93.38 80 ALA A CA 1
ATOM 619 C C . ALA A 1 80 ? 2.261 -1.533 -6.237 1.00 93.38 80 ALA A C 1
ATOM 621 O O . ALA A 1 80 ? 2.821 -0.750 -7.001 1.00 93.38 80 ALA A O 1
ATOM 622 N N . ASN A 1 81 ? 2.102 -2.825 -6.501 1.00 91.94 81 ASN A N 1
ATOM 623 C CA . ASN A 1 81 ? 2.457 -3.453 -7.765 1.00 91.94 81 ASN A CA 1
ATOM 624 C C . ASN A 1 81 ? 1.196 -3.598 -8.611 1.00 91.94 81 ASN A C 1
ATOM 626 O O . ASN A 1 81 ? 0.145 -4.008 -8.111 1.00 91.94 81 ASN A O 1
ATOM 630 N N . TRP A 1 82 ? 1.293 -3.273 -9.890 1.00 88.62 82 TRP A N 1
ATOM 631 C CA . TRP A 1 82 ? 0.244 -3.561 -10.849 1.00 88.62 82 TRP A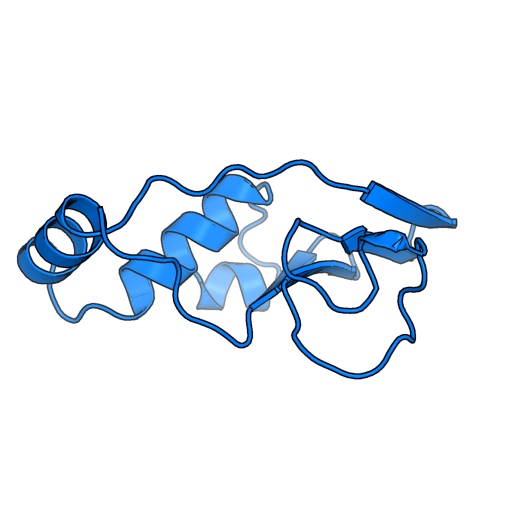 CA 1
ATOM 632 C C . TRP A 1 82 ? 0.584 -4.866 -11.564 1.00 88.62 82 TRP A C 1
ATOM 634 O O . TRP A 1 82 ? 1.552 -4.921 -12.310 1.00 88.62 82 TRP A O 1
ATOM 644 N N . VAL A 1 83 ? -0.218 -5.907 -11.332 1.00 81.81 83 VAL A N 1
ATOM 645 C CA . VAL A 1 83 ? -0.059 -7.223 -11.962 1.00 81.81 83 VAL A CA 1
ATOM 646 C C . VAL A 1 83 ? -1.392 -7.616 -12.597 1.00 81.81 83 VAL A C 1
ATOM 648 O O . VAL A 1 83 ? -2.410 -7.696 -11.911 1.00 81.81 83 VAL A O 1
ATOM 651 N N . ASP A 1 84 ? -1.422 -7.805 -13.918 1.00 80.25 84 ASP A N 1
ATOM 652 C CA . ASP A 1 84 ? -2.597 -8.281 -14.673 1.00 80.25 84 ASP A CA 1
ATOM 653 C C . ASP A 1 84 ? -3.906 -7.498 -14.429 1.00 80.25 84 ASP A C 1
ATOM 655 O O . ASP A 1 84 ? -5.010 -8.051 -14.364 1.00 80.25 84 ASP A O 1
ATOM 659 N N . GLY A 1 85 ? -3.833 -6.171 -14.278 1.00 78.88 85 GLY A N 1
ATOM 660 C CA . GLY A 1 85 ? -5.035 -5.374 -14.000 1.00 78.88 85 GLY A CA 1
ATOM 661 C C . GLY A 1 85 ? -5.455 -5.341 -12.522 1.00 78.88 85 GLY A C 1
ATOM 662 O O . GLY A 1 85 ? -6.458 -4.695 -12.207 1.00 78.88 85 GLY A O 1
ATOM 663 N N . VAL A 1 86 ? -4.721 -6.022 -11.639 1.00 86.50 86 VAL A N 1
ATOM 664 C CA . VAL A 1 86 ? -4.950 -6.099 -10.192 1.00 86.50 86 VAL A CA 1
ATOM 665 C C . VAL A 1 86 ? -3.830 -5.369 -9.461 1.00 86.50 86 VAL A C 1
ATOM 667 O O . VAL A 1 86 ? -2.676 -5.388 -9.880 1.00 86.50 86 VAL A O 1
ATOM 670 N N . ILE A 1 87 ? -4.188 -4.689 -8.376 1.00 89.12 87 ILE A N 1
ATOM 671 C CA . ILE A 1 87 ? -3.232 -3.964 -7.551 1.00 89.12 87 ILE A CA 1
ATOM 672 C C . ILE A 1 87 ? -2.894 -4.837 -6.352 1.00 89.12 87 ILE A C 1
ATOM 674 O O . ILE A 1 87 ? -3.765 -5.172 -5.552 1.00 89.12 87 ILE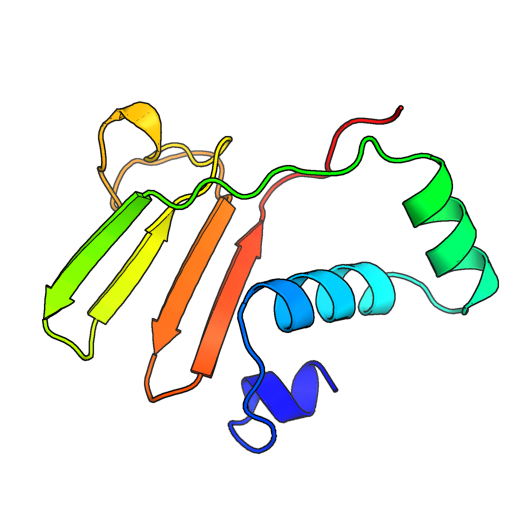 A O 1
ATOM 678 N N . ASP A 1 88 ? -1.621 -5.169 -6.205 1.00 90.31 88 ASP A N 1
ATOM 679 C CA . ASP A 1 88 ? -1.111 -5.779 -4.988 1.00 90.31 88 ASP A CA 1
ATOM 680 C C . ASP A 1 88 ? -0.431 -4.713 -4.134 1.00 90.31 88 ASP A C 1
ATOM 682 O O . ASP A 1 88 ? 0.544 -4.096 -4.557 1.00 90.31 88 ASP A O 1
ATOM 686 N N . TYR A 1 89 ? -0.985 -4.444 -2.953 1.00 92.38 89 TYR A N 1
ATOM 687 C CA . TYR A 1 89 ? -0.476 -3.425 -2.039 1.00 92.38 89 TYR A CA 1
ATOM 688 C C . TYR A 1 89 ? 0.236 -4.079 -0.861 1.00 92.38 89 TYR A C 1
ATOM 690 O O . TYR A 1 89 ? -0.351 -4.894 -0.144 1.00 92.38 89 TYR A O 1
ATOM 698 N N . GLU A 1 90 ? 1.466 -3.643 -0.619 1.00 93.44 90 GLU A N 1
ATOM 699 C CA . GLU A 1 90 ? 2.326 -4.142 0.441 1.00 93.44 90 GLU A CA 1
ATOM 700 C C . GLU A 1 90 ? 2.695 -3.012 1.404 1.00 93.44 90 GLU A C 1
ATOM 702 O O . GLU A 1 90 ? 3.116 -1.925 0.993 1.00 93.44 90 GLU A O 1
ATOM 707 N N . ARG A 1 91 ? 2.550 -3.284 2.704 1.00 94.00 91 ARG A N 1
ATOM 708 C CA . ARG A 1 91 ? 3.001 -2.404 3.781 1.00 94.00 91 ARG A CA 1
ATOM 709 C C . ARG A 1 91 ? 3.560 -3.235 4.936 1.00 94.00 91 ARG A C 1
ATOM 711 O O . 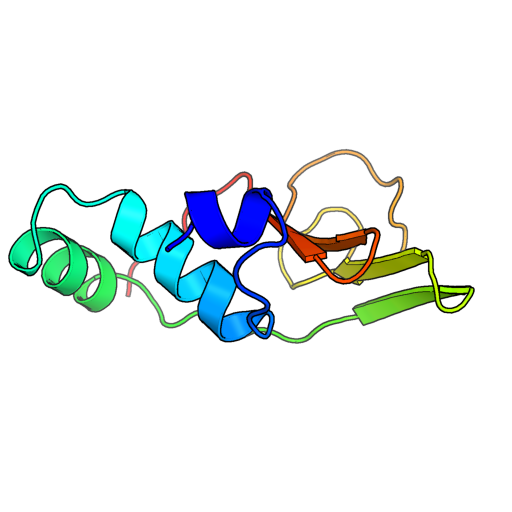ARG A 1 91 ? 2.822 -4.037 5.505 1.00 94.00 91 ARG A O 1
ATOM 718 N N . SER A 1 92 ? 4.827 -3.028 5.300 1.00 95.44 92 SER A N 1
ATOM 719 C CA . SER A 1 92 ? 5.501 -3.766 6.387 1.00 95.44 92 SER A CA 1
ATOM 720 C C . SER A 1 92 ? 5.317 -3.144 7.775 1.00 95.44 92 SER A C 1
ATOM 722 O O . SER A 1 92 ? 5.679 -3.758 8.777 1.00 95.44 92 SER A O 1
ATOM 724 N N . PHE A 1 93 ? 4.744 -1.942 7.856 1.00 92.69 93 PHE A N 1
ATOM 725 C CA . PHE A 1 93 ? 4.614 -1.176 9.093 1.00 92.69 93 PHE A CA 1
ATOM 726 C C . PHE A 1 93 ? 3.194 -0.648 9.328 1.00 92.69 93 PHE A C 1
ATOM 728 O O . PHE A 1 93 ? 2.344 -0.585 8.435 1.00 92.69 93 PHE A O 1
ATOM 735 N N . GLU A 1 94 ? 2.936 -0.231 10.564 1.00 89.50 94 GLU A N 1
ATOM 736 C CA . GLU A 1 94 ? 1.740 0.527 10.917 1.00 89.50 94 GLU A CA 1
ATOM 737 C C . GLU A 1 94 ? 2.008 2.021 10.763 1.00 89.50 94 GLU A C 1
ATOM 739 O O . GLU A 1 94 ? 3.086 2.520 11.087 1.00 89.50 94 GLU A O 1
ATOM 744 N N . PHE A 1 95 ? 1.009 2.757 10.290 1.00 89.25 95 PHE A N 1
ATOM 745 C CA . PHE A 1 95 ? 1.113 4.209 10.238 1.00 89.25 95 PHE A CA 1
ATOM 746 C C . PHE A 1 95 ? 1.179 4.812 11.650 1.00 89.25 95 PHE A C 1
ATOM 748 O O . PHE A 1 95 ? 0.577 4.270 12.586 1.00 89.25 95 PHE A O 1
ATOM 755 N N . PRO A 1 96 ? 1.857 5.961 11.806 1.00 88.06 96 PRO A N 1
ATOM 756 C CA . PRO A 1 96 ? 1.998 6.614 13.097 1.00 88.06 96 PRO A CA 1
ATOM 757 C C . PRO A 1 96 ? 0.643 7.015 13.691 1.00 88.06 96 PRO A C 1
ATOM 759 O O . PRO A 1 96 ? -0.351 7.241 12.990 1.00 88.06 96 PRO A O 1
ATOM 762 N N . ARG A 1 97 ? 0.607 7.104 15.022 1.00 88.19 97 ARG A N 1
ATOM 763 C CA . ARG A 1 97 ? -0.551 7.632 15.750 1.00 88.19 97 ARG A CA 1
ATOM 764 C C . ARG A 1 97 ? -0.584 9.158 15.661 1.00 88.19 97 ARG A C 1
ATOM 766 O O . ARG A 1 97 ? 0.471 9.776 15.547 1.00 88.19 97 ARG A O 1
ATOM 773 N N . ALA A 1 98 ? -1.794 9.715 15.673 1.00 81.44 98 ALA A N 1
ATOM 774 C CA . ALA A 1 98 ? -2.027 11.158 15.725 1.00 81.44 98 ALA A CA 1
ATOM 775 C C . ALA A 1 98 ? -1.747 11.731 17.121 1.00 81.44 98 ALA A C 1
ATOM 777 O O . ALA A 1 98 ? -1.896 10.968 18.107 1.00 81.44 98 ALA A O 1
#

Sequence (98 aa):
AVNEHRAGRLRLPPPTVVSLIDVSHSATASQAVQRASKRQAPYFYPKILADNPDDIVMLYPGDAGYETSDREAEGDRHRANWVDGVIDYERSFEFPRA

Secondary structure (DSSP, 8-state):
-HHHHHTTSS---HHHHHHHHHHHT-SSHHHHHHHHHTBPPPP--PEEEEEETTEEEEE-TT-TTTTTT-TT--S--EEEEEETTEEEEEESSPPPB-